Protein AF-A0A1B6FEZ5-F1 (afdb_monomer)

Foldseek 3Di:
DDDDDDDPDDPQPQPDPDPVVSVVCCVPPNPPPPPDPDPDDDQPDHDDDDDDPVVVVVVCVCPDLVNQLQVLLVVQLVVQLVVLLVVCVVDPPDDPPPPDPPCPVVNSVVVSVVSSNVSSNVRSVVSND

Nearest PDB structures (foldseek):
  8bef-assembly1_Y  TM=8.581E-01  e=1.285E-01  Arabidopsis thaliana
  8e73-assembly1_AK  TM=8.505E-01  e=5.620E-01  Vigna radiata

Structure (mmCIF, N/CA/C/O backbone):
data_AF-A0A1B6FEZ5-F1
#
_entry.id   AF-A0A1B6FEZ5-F1
#
loop_
_atom_site.group_PDB
_atom_site.id
_atom_site.type_symbol
_atom_site.label_atom_id
_atom_site.label_alt_id
_atom_site.label_comp_id
_atom_site.label_asym_id
_atom_site.label_entity_id
_atom_site.label_seq_id
_atom_site.pdbx_PDB_ins_code
_atom_site.Cartn_x
_atom_site.Cartn_y
_atom_site.Cartn_z
_atom_site.occupancy
_atom_site.B_iso_or_equiv
_atom_site.auth_seq_id
_atom_site.auth_comp_id
_atom_site.auth_asym_id
_atom_site.auth_atom_id
_atom_site.pdbx_PDB_model_num
ATOM 1 N N . MET A 1 1 ? 62.862 -16.162 -38.298 1.00 38.00 1 MET A N 1
ATOM 2 C CA . MET A 1 1 ? 62.772 -14.696 -38.338 1.00 38.00 1 MET A CA 1
ATOM 3 C C . MET A 1 1 ? 62.046 -14.271 -37.087 1.00 38.00 1 MET A C 1
ATOM 5 O O . MET A 1 1 ? 60.838 -14.453 -36.997 1.00 38.00 1 MET A O 1
ATOM 9 N N . GLU A 1 2 ? 62.859 -13.863 -36.121 1.00 40.41 2 GLU A N 1
ATOM 10 C CA . GLU A 1 2 ? 62.554 -13.155 -34.884 1.00 40.41 2 GLU A CA 1
ATOM 11 C C . GLU A 1 2 ? 61.390 -12.149 -34.936 1.00 40.41 2 GLU A C 1
ATOM 13 O O . GLU A 1 2 ? 61.168 -11.481 -35.946 1.00 40.41 2 GLU A O 1
ATOM 18 N N . ASP A 1 3 ? 60.725 -12.093 -33.775 1.00 47.75 3 ASP A N 1
ATOM 19 C CA . ASP A 1 3 ? 60.134 -10.967 -33.038 1.00 47.75 3 ASP A CA 1
ATOM 20 C C . ASP A 1 3 ? 59.588 -9.735 -33.776 1.00 47.75 3 ASP A C 1
ATOM 22 O O . ASP A 1 3 ? 60.323 -8.990 -34.417 1.00 47.75 3 ASP A O 1
ATOM 26 N N . ASP A 1 4 ? 58.344 -9.372 -3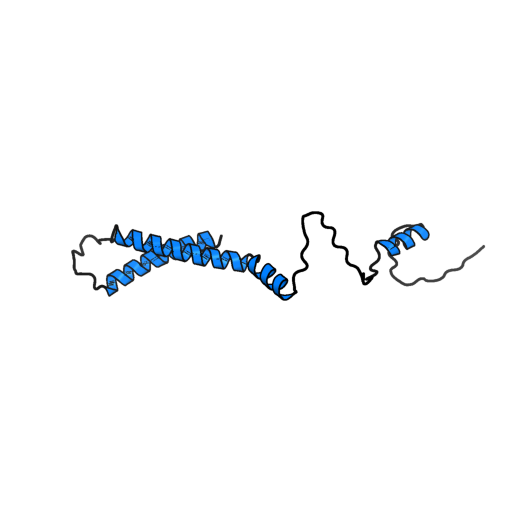3.439 1.00 43.97 4 ASP A N 1
ATOM 27 C CA . ASP A 1 4 ? 58.161 -8.062 -32.807 1.00 43.97 4 ASP A CA 1
ATOM 28 C C . ASP A 1 4 ? 57.052 -8.109 -31.747 1.00 43.97 4 ASP A C 1
ATOM 30 O O . ASP A 1 4 ? 55.868 -8.345 -32.010 1.00 43.97 4 ASP A O 1
ATOM 34 N N . SER A 1 5 ? 57.488 -7.903 -30.513 1.00 63.72 5 SER A N 1
ATOM 35 C CA . SER A 1 5 ? 56.681 -7.753 -29.321 1.00 63.72 5 SER A CA 1
ATOM 36 C C . SER A 1 5 ? 56.156 -6.319 -29.263 1.00 63.72 5 SER A C 1
ATOM 38 O O . SER A 1 5 ? 56.917 -5.360 -29.172 1.00 63.72 5 SER A O 1
ATOM 40 N N . LYS A 1 6 ? 54.831 -6.146 -29.238 1.00 40.53 6 LYS A N 1
ATOM 41 C CA . LYS A 1 6 ? 54.223 -4.895 -28.762 1.00 40.53 6 LYS A CA 1
ATOM 42 C C . LYS A 1 6 ? 53.316 -5.186 -27.57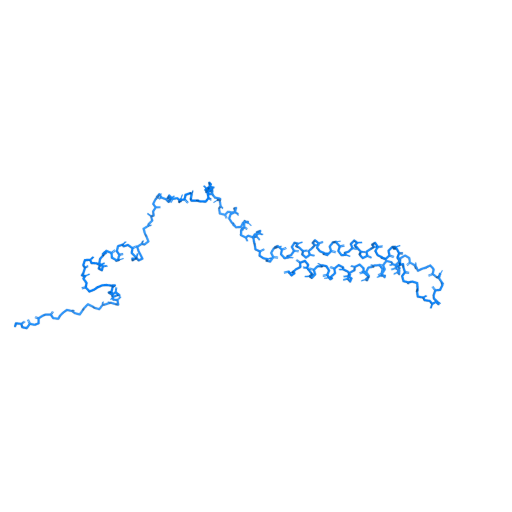2 1.00 40.53 6 LYS A C 1
ATOM 44 O O . LYS A 1 6 ? 52.406 -6.006 -27.702 1.00 40.53 6 LYS A O 1
ATOM 49 N N . PRO A 1 7 ? 53.545 -4.542 -26.413 1.00 46.22 7 PRO A N 1
ATOM 50 C CA . PRO A 1 7 ? 52.748 -4.788 -25.227 1.00 46.22 7 PRO A CA 1
ATOM 51 C C . PRO A 1 7 ? 51.415 -4.058 -25.392 1.00 46.22 7 PRO A C 1
ATOM 53 O O . PRO A 1 7 ? 51.338 -2.844 -25.220 1.00 46.22 7 PRO A O 1
ATOM 56 N N . VAL A 1 8 ? 50.355 -4.781 -25.751 1.00 49.75 8 VAL A N 1
ATOM 57 C CA . VAL A 1 8 ? 48.999 -4.222 -25.701 1.00 49.75 8 VAL A CA 1
ATOM 58 C C . VAL A 1 8 ? 48.471 -4.428 -24.289 1.00 49.75 8 VAL A C 1
ATOM 60 O O . VAL A 1 8 ? 47.830 -5.422 -23.956 1.00 49.75 8 VAL A O 1
ATOM 63 N N . SER A 1 9 ? 48.832 -3.478 -23.434 1.00 52.47 9 SER A N 1
ATOM 64 C CA . SER A 1 9 ? 48.260 -3.281 -22.113 1.00 52.47 9 SER A CA 1
ATOM 65 C C . SER A 1 9 ? 46.837 -2.737 -22.237 1.00 52.47 9 SER A C 1
ATOM 67 O O . SER A 1 9 ? 46.656 -1.550 -22.469 1.00 52.47 9 SER A O 1
ATOM 69 N N . GLU A 1 10 ? 45.840 -3.596 -22.080 1.00 45.97 10 GLU A N 1
ATOM 70 C CA . GLU A 1 10 ? 44.574 -3.319 -21.386 1.00 45.97 10 GLU A CA 1
ATOM 71 C C . GLU A 1 10 ? 43.749 -4.603 -21.427 1.00 45.97 10 GLU A C 1
ATOM 73 O O . GLU A 1 10 ? 43.797 -5.328 -22.416 1.00 45.97 10 GLU A O 1
ATOM 78 N N . HIS A 1 11 ? 43.028 -4.907 -20.348 1.00 48.81 11 HIS A N 1
ATOM 79 C CA . HIS A 1 11 ? 42.163 -6.080 -20.197 1.00 48.81 11 HIS A CA 1
ATOM 80 C C . HIS A 1 11 ? 41.197 -6.247 -21.386 1.00 48.81 11 HIS A C 1
ATOM 82 O O . HIS A 1 11 ? 40.059 -5.785 -21.362 1.00 48.81 11 HIS A O 1
ATOM 88 N N . GLN A 1 12 ? 41.642 -6.922 -22.440 1.00 57.16 12 GLN A N 1
ATOM 89 C CA . GLN A 1 12 ? 40.848 -7.150 -23.629 1.00 57.16 12 GLN A CA 1
ATOM 90 C C . GLN A 1 12 ? 40.240 -8.541 -23.504 1.00 57.16 12 GLN A C 1
ATOM 92 O O . GLN A 1 12 ? 40.902 -9.550 -23.732 1.00 57.16 12 GLN A O 1
ATOM 97 N N . THR A 1 13 ? 38.985 -8.600 -23.056 1.00 58.75 13 THR A N 1
ATOM 98 C CA . THR A 1 13 ? 38.184 -9.826 -23.084 1.00 58.75 13 THR A CA 1
ATOM 99 C C . THR A 1 13 ? 38.054 -10.278 -24.539 1.00 58.75 13 THR A C 1
ATOM 101 O O . THR A 1 13 ? 37.189 -9.787 -25.261 1.00 58.75 13 THR A O 1
ATOM 104 N N . LEU A 1 14 ? 38.955 -11.158 -24.982 1.00 63.81 14 LEU A N 1
ATOM 105 C CA . LEU A 1 14 ? 38.859 -11.846 -26.266 1.00 63.81 14 LEU A CA 1
ATOM 106 C C . LEU A 1 14 ? 37.656 -12.787 -26.186 1.00 63.81 14 LEU A C 1
ATOM 108 O O . LEU A 1 14 ? 37.698 -13.796 -25.483 1.00 63.81 14 LEU A O 1
ATOM 112 N N . PHE A 1 15 ? 36.569 -12.447 -26.876 1.00 69.25 15 PHE A N 1
ATOM 113 C CA . PHE A 1 15 ? 35.413 -13.335 -27.002 1.00 69.25 15 PHE A CA 1
ATOM 114 C C . PHE A 1 15 ? 35.713 -14.476 -27.984 1.00 69.25 15 PHE A C 1
ATOM 116 O O . PHE A 1 15 ? 35.154 -15.569 -27.867 1.00 69.25 15 PHE A O 1
ATOM 123 N N . HIS A 1 16 ? 36.608 -14.234 -28.949 1.00 71.56 16 HIS A N 1
ATOM 124 C CA . HIS A 1 16 ? 37.053 -15.223 -29.923 1.00 71.56 16 HIS A CA 1
ATOM 125 C C . HIS A 1 16 ? 38.511 -15.011 -30.350 1.00 71.56 16 HIS A C 1
ATOM 127 O O . HIS A 1 16 ? 39.013 -13.891 -30.318 1.00 71.56 16 HIS A O 1
ATOM 133 N N . ASN A 1 17 ? 39.169 -16.090 -30.792 1.00 76.00 17 ASN A N 1
ATOM 134 C CA . ASN A 1 17 ? 40.550 -16.051 -31.298 1.00 76.00 17 ASN A CA 1
ATOM 135 C C . ASN A 1 17 ? 40.666 -15.379 -32.677 1.00 76.00 17 ASN A C 1
ATOM 137 O O . ASN A 1 17 ? 41.748 -14.935 -33.056 1.00 76.00 17 ASN A O 1
ATOM 141 N N . ASP A 1 18 ? 39.557 -15.280 -33.415 1.00 81.56 18 ASP A N 1
ATOM 142 C CA . ASP A 1 18 ? 39.520 -14.605 -34.707 1.00 81.56 18 ASP A CA 1
ATOM 143 C C . ASP A 1 18 ? 39.243 -13.101 -34.535 1.00 81.56 18 ASP A C 1
ATOM 145 O O . ASP A 1 18 ? 38.190 -12.719 -34.006 1.00 81.56 18 ASP A O 1
ATOM 149 N N . PRO A 1 19 ? 40.115 -12.216 -35.055 1.00 81.31 19 PRO A N 1
ATOM 150 C CA . PRO A 1 19 ? 39.994 -10.770 -34.857 1.00 81.31 19 PRO A CA 1
ATOM 151 C C . PRO A 1 19 ? 38.735 -10.170 -35.505 1.00 81.31 19 PRO A C 1
ATOM 153 O O . PRO A 1 19 ? 38.232 -9.142 -35.052 1.00 81.31 19 PRO A O 1
ATOM 156 N N . PHE A 1 20 ? 38.190 -10.801 -36.550 1.00 83.94 20 PHE A N 1
ATOM 157 C CA . PHE A 1 20 ? 36.926 -10.388 -37.172 1.00 83.94 20 PHE A CA 1
ATOM 158 C C . PHE A 1 20 ? 35.718 -10.675 -36.269 1.00 83.94 20 PHE A C 1
ATOM 160 O O . PHE A 1 20 ? 34.873 -9.803 -36.060 1.00 83.94 20 PHE A O 1
ATOM 167 N N . LEU A 1 21 ? 35.660 -11.884 -35.704 1.00 83.25 21 LEU A N 1
ATOM 168 C CA . LEU A 1 21 ? 34.584 -12.309 -34.808 1.00 83.25 21 LEU A CA 1
ATOM 169 C C . LEU A 1 21 ? 34.596 -11.503 -33.509 1.00 83.25 21 LEU A C 1
ATOM 171 O O . LEU A 1 21 ? 33.533 -11.133 -33.021 1.00 83.25 21 LEU A O 1
ATOM 175 N N . ASP A 1 22 ? 35.776 -11.143 -33.006 1.00 83.50 22 ASP A N 1
ATOM 176 C CA . ASP A 1 22 ? 35.898 -10.306 -31.813 1.00 83.50 22 ASP A CA 1
ATOM 177 C C . ASP A 1 22 ? 35.430 -8.856 -32.062 1.00 83.50 22 ASP A C 1
ATOM 179 O O . ASP A 1 22 ? 34.771 -8.251 -31.216 1.00 83.50 22 ASP A O 1
ATOM 183 N N . ASN A 1 23 ? 35.659 -8.308 -33.262 1.00 81.31 23 ASN A N 1
ATOM 184 C CA . ASN A 1 23 ? 35.109 -7.004 -33.655 1.00 81.31 23 ASN A CA 1
ATOM 185 C C . ASN A 1 23 ? 33.584 -7.033 -33.829 1.00 81.31 23 ASN A C 1
ATOM 187 O O . ASN A 1 23 ? 32.904 -6.104 -33.389 1.00 81.31 23 ASN A O 1
ATOM 191 N N . LEU A 1 24 ? 33.029 -8.098 -34.417 1.00 83.94 24 LEU A N 1
ATOM 192 C CA . LEU A 1 24 ? 31.576 -8.286 -34.480 1.00 83.94 24 LEU A CA 1
ATOM 193 C C . LEU A 1 24 ? 30.973 -8.435 -33.080 1.00 83.94 24 LEU A C 1
ATOM 195 O O . LEU A 1 24 ? 29.964 -7.797 -32.780 1.00 83.94 24 LEU A O 1
ATOM 199 N N . ALA A 1 25 ? 31.605 -9.217 -32.204 1.00 84.25 25 ALA A N 1
ATOM 200 C CA . ALA A 1 25 ? 31.178 -9.372 -30.819 1.00 84.25 25 ALA A CA 1
ATOM 201 C C . ALA A 1 25 ? 31.189 -8.023 -30.088 1.00 84.25 25 ALA A C 1
ATOM 203 O O . ALA A 1 25 ? 30.194 -7.649 -29.474 1.00 84.25 25 ALA A O 1
ATOM 204 N N . ARG A 1 26 ? 32.245 -7.216 -30.234 1.00 79.62 26 ARG A N 1
ATOM 205 C CA . ARG A 1 26 ? 32.284 -5.851 -29.682 1.00 79.62 26 ARG A CA 1
ATOM 206 C C . ARG A 1 26 ? 31.220 -4.933 -30.275 1.00 79.62 26 ARG A C 1
ATOM 208 O O . ARG A 1 26 ? 30.706 -4.080 -29.558 1.00 79.62 26 ARG A O 1
ATOM 215 N N . TYR A 1 27 ? 30.870 -5.095 -31.548 1.00 81.19 27 TYR A N 1
ATOM 216 C CA . TYR A 1 27 ? 29.834 -4.289 -32.190 1.00 81.19 27 TYR A CA 1
ATOM 217 C C . TYR A 1 27 ? 28.421 -4.634 -31.693 1.00 81.19 27 TYR A C 1
ATOM 219 O O . TYR A 1 27 ? 27.617 -3.728 -31.473 1.00 81.19 27 TYR A O 1
ATOM 227 N N . PHE A 1 28 ? 28.120 -5.921 -31.486 1.00 81.62 28 PHE A N 1
ATOM 228 C CA . PHE A 1 28 ? 26.786 -6.382 -31.077 1.00 81.62 28 PHE A CA 1
ATOM 229 C C . PHE A 1 28 ? 26.578 -6.468 -29.560 1.00 81.62 28 PHE A C 1
ATOM 231 O O . PHE A 1 28 ? 25.470 -6.220 -29.091 1.00 81.62 28 PHE A O 1
ATOM 238 N N . ILE A 1 29 ? 27.616 -6.836 -28.806 1.00 77.56 29 ILE A N 1
ATOM 239 C CA . ILE A 1 29 ? 27.558 -7.156 -27.367 1.00 77.56 29 ILE A CA 1
ATOM 240 C C . ILE A 1 29 ? 28.318 -6.123 -26.528 1.00 77.56 29 ILE A C 1
ATOM 242 O O . ILE A 1 29 ? 28.021 -5.948 -25.348 1.00 77.56 29 ILE A O 1
ATOM 246 N N . GLY A 1 30 ? 29.293 -5.422 -27.117 1.00 71.62 30 GLY A N 1
ATOM 247 C CA . GLY A 1 30 ? 30.045 -4.388 -26.412 1.00 71.62 30 GLY A CA 1
ATOM 248 C C . GLY A 1 30 ? 29.131 -3.282 -25.887 1.00 71.62 30 GLY A C 1
ATOM 249 O O . GLY A 1 30 ? 28.106 -2.971 -26.497 1.00 71.62 30 GLY A O 1
ATOM 250 N N . ASN A 1 31 ? 29.527 -2.672 -24.765 1.00 67.88 31 ASN A N 1
ATOM 251 C CA . ASN A 1 31 ? 28.819 -1.583 -24.082 1.00 67.88 31 ASN A CA 1
ATOM 252 C C . ASN A 1 31 ? 28.860 -0.269 -24.891 1.00 67.88 31 ASN A C 1
ATOM 254 O O . ASN A 1 31 ? 29.349 0.763 -24.440 1.00 67.88 31 ASN A O 1
ATOM 258 N N . ASN A 1 32 ? 28.378 -0.315 -26.129 1.00 66.38 32 ASN A N 1
ATOM 259 C CA . ASN A 1 32 ? 28.147 0.836 -26.973 1.00 66.38 32 ASN A CA 1
ATOM 260 C C . ASN A 1 32 ? 26.784 1.391 -26.572 1.00 66.38 32 ASN A C 1
ATOM 262 O O . ASN A 1 32 ? 25.755 0.948 -27.086 1.00 66.38 32 ASN A O 1
ATOM 266 N N . THR A 1 33 ? 26.763 2.352 -25.652 1.00 64.38 33 THR A N 1
ATOM 267 C CA . THR A 1 33 ? 25.573 3.146 -25.327 1.00 64.38 33 THR A CA 1
ATOM 268 C C . THR A 1 33 ? 25.187 4.001 -26.539 1.00 64.38 33 THR A C 1
ATOM 270 O O . THR A 1 33 ? 25.391 5.209 -26.600 1.00 64.38 33 THR A O 1
ATOM 273 N N . ARG A 1 34 ? 24.643 3.357 -27.575 1.00 62.31 34 ARG A N 1
ATOM 274 C CA . ARG A 1 34 ? 24.074 4.027 -28.738 1.00 62.31 34 ARG A CA 1
ATOM 275 C C . ARG A 1 34 ? 22.774 4.668 -28.282 1.00 62.31 34 ARG A C 1
ATOM 277 O O . ARG A 1 34 ? 21.802 3.963 -28.016 1.00 62.31 34 ARG A O 1
ATOM 284 N N . TYR A 1 35 ? 22.757 5.995 -28.209 1.00 61.41 35 TYR A N 1
ATOM 285 C CA . TYR A 1 35 ? 21.519 6.748 -28.068 1.00 61.41 35 TYR A CA 1
ATOM 286 C C . TYR A 1 35 ? 20.667 6.452 -29.311 1.00 61.41 35 TYR A C 1
ATOM 288 O O . TYR A 1 35 ? 20.964 6.909 -30.412 1.00 61.41 35 TYR A O 1
ATOM 296 N N . ARG A 1 36 ? 19.685 5.555 -29.182 1.00 63.91 36 ARG A N 1
ATOM 297 C CA . ARG A 1 36 ? 18.760 5.223 -30.268 1.00 63.91 36 ARG A CA 1
ATOM 298 C C . ARG A 1 36 ? 17.731 6.342 -30.319 1.00 63.91 36 ARG A C 1
ATOM 300 O O . ARG A 1 36 ? 16.865 6.411 -29.457 1.00 63.91 36 ARG A O 1
ATOM 307 N N . GLU A 1 37 ? 17.823 7.192 -31.331 1.00 68.81 37 GLU A N 1
ATOM 308 C CA . GLU A 1 37 ? 16.891 8.313 -31.525 1.00 68.81 37 GLU A CA 1
ATOM 309 C C . GLU A 1 37 ? 15.455 7.834 -31.798 1.00 68.81 37 GLU A C 1
ATOM 311 O O . GLU A 1 37 ? 14.496 8.550 -31.532 1.00 68.81 37 GLU A O 1
ATOM 316 N N . ASN A 1 38 ? 15.299 6.584 -32.251 1.00 64.94 38 ASN A N 1
ATOM 317 C CA . ASN A 1 38 ? 14.007 5.961 -32.506 1.00 64.94 38 ASN A CA 1
ATOM 318 C C . ASN A 1 38 ? 13.887 4.637 -31.727 1.00 64.94 38 ASN A C 1
ATOM 320 O O . ASN A 1 38 ? 14.291 3.571 -32.201 1.00 64.94 38 ASN A O 1
ATOM 324 N N . ILE A 1 39 ? 13.360 4.699 -30.501 1.00 72.19 39 ILE A N 1
ATOM 325 C CA . ILE A 1 39 ? 13.043 3.511 -29.694 1.00 72.19 39 ILE A CA 1
ATOM 326 C C . ILE A 1 39 ? 11.727 2.927 -30.213 1.00 72.19 39 ILE A C 1
ATOM 328 O O . ILE A 1 39 ? 10.636 3.376 -29.869 1.00 72.19 39 ILE A O 1
ATOM 332 N N . ILE A 1 40 ? 11.834 1.915 -31.069 1.00 70.94 40 ILE A N 1
ATOM 333 C CA . ILE A 1 40 ? 10.688 1.134 -31.536 1.00 70.94 40 ILE A CA 1
ATOM 334 C C . ILE A 1 40 ? 10.425 0.060 -30.482 1.00 70.94 40 ILE A C 1
ATOM 336 O O . ILE A 1 40 ? 11.166 -0.918 -30.390 1.00 70.94 40 ILE A O 1
ATOM 340 N N . ILE A 1 41 ? 9.398 0.256 -29.654 1.00 75.56 41 ILE A N 1
ATOM 341 C CA . ILE A 1 41 ? 9.015 -0.723 -28.633 1.00 75.56 41 ILE A CA 1
ATOM 342 C C . ILE A 1 41 ? 8.209 -1.835 -29.324 1.00 75.56 41 ILE A C 1
ATOM 344 O O . ILE A 1 41 ? 7.130 -1.552 -29.858 1.00 75.56 41 ILE A O 1
ATOM 348 N N . PRO A 1 42 ? 8.699 -3.087 -29.354 1.00 75.50 42 PRO A N 1
ATOM 349 C CA . PRO A 1 42 ? 7.979 -4.180 -29.993 1.00 75.50 42 PRO A CA 1
ATOM 350 C C . PRO A 1 42 ? 6.654 -4.437 -29.257 1.00 75.50 42 PRO A C 1
ATOM 352 O O . PRO A 1 42 ? 6.632 -4.716 -28.061 1.00 75.50 42 PRO A O 1
ATOM 355 N N . ARG A 1 43 ? 5.530 -4.338 -29.978 1.00 75.69 43 ARG A N 1
ATOM 356 C CA . ARG A 1 43 ? 4.161 -4.499 -29.446 1.00 75.69 43 ARG A CA 1
ATOM 357 C C . ARG A 1 43 ? 3.739 -5.973 -29.369 1.00 75.69 43 ARG A C 1
ATOM 359 O O . ARG A 1 43 ? 2.689 -6.346 -29.881 1.00 75.69 43 ARG A O 1
ATOM 366 N N . THR A 1 44 ? 4.575 -6.828 -28.783 1.00 81.50 44 THR A N 1
ATOM 367 C CA . THR A 1 44 ? 4.313 -8.279 -28.707 1.00 81.50 44 THR A CA 1
ATOM 368 C C . THR A 1 44 ? 3.150 -8.625 -27.777 1.00 81.50 44 THR A C 1
ATOM 370 O O . THR A 1 44 ? 2.459 -9.607 -28.022 1.00 81.50 44 THR A O 1
ATOM 373 N N . MET A 1 45 ? 2.902 -7.805 -26.751 1.00 77.12 45 MET A N 1
ATOM 374 C CA . MET A 1 45 ? 1.827 -7.986 -25.769 1.00 77.12 45 MET A CA 1
ATOM 375 C C . MET A 1 45 ? 0.989 -6.703 -25.640 1.00 77.12 45 MET A C 1
ATOM 377 O O . MET A 1 45 ? 1.022 -6.013 -24.626 1.00 77.12 45 MET A O 1
ATOM 381 N N . GLY A 1 46 ? 0.247 -6.363 -26.697 1.00 82.12 46 GLY A N 1
ATOM 382 C CA . GLY A 1 46 ? -0.739 -5.277 -26.675 1.00 82.12 46 GLY A CA 1
ATOM 383 C C . GLY A 1 46 ? -0.191 -3.863 -26.939 1.00 82.12 46 GLY A C 1
ATOM 384 O O . GLY A 1 46 ? 0.999 -3.663 -27.214 1.00 82.12 46 GLY A O 1
ATOM 385 N N . PRO A 1 47 ? -1.077 -2.849 -26.935 1.00 78.88 47 PRO A N 1
ATOM 386 C CA . PRO A 1 47 ? -0.701 -1.474 -27.220 1.00 78.88 47 PRO A CA 1
ATOM 387 C C . PRO A 1 47 ? 0.147 -0.890 -26.085 1.00 78.88 47 PRO A C 1
ATOM 389 O O . PRO A 1 47 ? -0.358 -0.551 -25.021 1.00 78.88 47 PRO A O 1
ATOM 392 N N . VAL A 1 48 ? 1.444 -0.706 -26.339 1.00 77.06 48 VAL A N 1
ATOM 393 C CA . VAL A 1 48 ? 2.322 0.04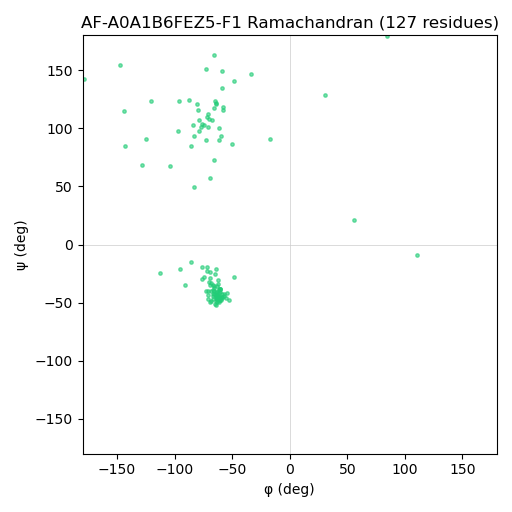9 -25.435 1.00 77.06 48 VAL A CA 1
ATOM 394 C C . VAL A 1 48 ? 1.964 1.534 -25.513 1.00 77.06 48 VAL A C 1
ATOM 396 O O . VAL A 1 48 ? 2.148 2.160 -26.559 1.00 77.06 48 VAL A O 1
ATOM 399 N N . VAL A 1 49 ? 1.424 2.077 -24.424 1.00 81.94 49 VAL A N 1
ATOM 400 C CA . VAL A 1 49 ? 1.224 3.517 -24.221 1.00 81.94 49 VAL A CA 1
ATOM 401 C C . VAL A 1 49 ? 2.408 4.026 -23.405 1.00 81.94 49 VAL A C 1
ATOM 403 O O . VAL A 1 49 ? 2.685 3.501 -22.326 1.00 81.94 49 VAL A O 1
ATOM 406 N N . ILE A 1 50 ? 3.131 5.017 -23.929 1.00 83.44 50 ILE A N 1
ATOM 407 C CA . ILE A 1 50 ? 4.240 5.643 -23.204 1.00 83.44 50 ILE A CA 1
ATOM 408 C C . ILE A 1 50 ? 3.630 6.545 -22.130 1.00 83.44 50 ILE A C 1
ATOM 410 O O . ILE A 1 50 ? 3.118 7.618 -22.437 1.00 83.44 50 ILE A O 1
ATOM 414 N N . LYS A 1 51 ? 3.653 6.070 -20.885 1.00 85.00 51 LYS A N 1
ATOM 415 C CA . LYS A 1 51 ? 3.230 6.825 -19.701 1.00 85.00 51 LYS A CA 1
ATOM 416 C C . LYS A 1 51 ? 4.249 7.911 -19.359 1.00 85.00 51 LYS A C 1
ATOM 418 O O . LYS A 1 51 ? 5.446 7.767 -19.622 1.00 85.00 51 LYS A O 1
ATOM 423 N N . THR A 1 52 ? 3.772 8.987 -18.750 1.00 92.81 52 THR A N 1
ATOM 424 C CA . THR A 1 52 ? 4.613 10.041 -18.170 1.00 92.81 52 THR A CA 1
ATOM 425 C C . THR A 1 52 ? 5.419 9.511 -16.976 1.00 92.81 52 THR A C 1
ATOM 427 O O . THR A 1 52 ? 5.122 8.448 -16.423 1.00 92.81 52 THR A O 1
ATOM 430 N N . ASN A 1 53 ? 6.471 10.233 -16.568 1.00 90.50 53 ASN A N 1
ATOM 431 C CA . ASN A 1 53 ? 7.299 9.814 -15.429 1.00 90.50 53 ASN A CA 1
ATOM 432 C C . ASN A 1 53 ? 6.478 9.725 -14.128 1.00 90.50 53 ASN A C 1
ATOM 434 O O . ASN A 1 53 ? 6.621 8.762 -13.377 1.00 90.50 53 ASN A O 1
ATOM 438 N N . GL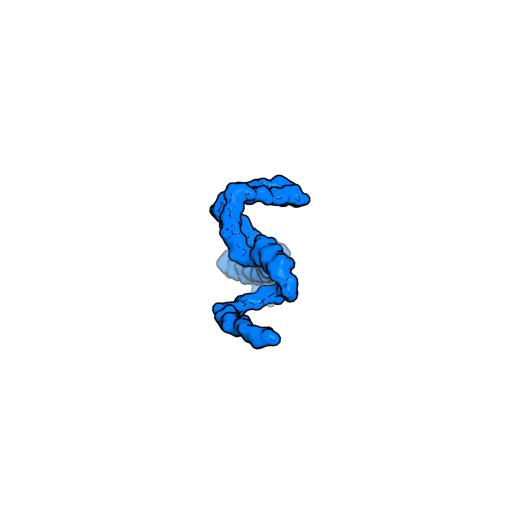U A 1 54 ? 5.555 10.668 -13.940 1.00 94.31 54 GLU A N 1
ATOM 439 C CA . GLU A 1 54 ? 4.646 10.724 -12.793 1.00 94.31 54 GLU A CA 1
ATOM 440 C C . GLU A 1 54 ? 3.703 9.516 -12.749 1.00 94.31 54 GLU A C 1
ATOM 442 O O . GLU A 1 54 ? 3.572 8.856 -11.720 1.00 94.31 54 GLU A O 1
ATOM 447 N N . GLU A 1 55 ? 3.092 9.162 -13.883 1.00 92.25 55 GLU A N 1
ATOM 448 C CA . GLU A 1 55 ? 2.220 7.986 -13.975 1.00 92.25 55 GLU A CA 1
ATOM 449 C C . GLU A 1 55 ? 2.976 6.694 -13.659 1.00 92.25 55 GLU A C 1
ATOM 451 O O . GLU A 1 55 ? 2.446 5.822 -12.974 1.00 92.25 55 GLU A O 1
ATOM 456 N N . LYS A 1 56 ? 4.235 6.585 -14.101 1.00 90.88 56 LYS A N 1
ATOM 457 C CA . LYS A 1 56 ? 5.088 5.429 -13.805 1.00 90.88 56 LYS A CA 1
ATOM 458 C C . LYS A 1 56 ? 5.428 5.330 -12.317 1.00 90.88 56 LYS A C 1
ATOM 460 O O . LYS A 1 56 ? 5.465 4.228 -11.772 1.00 90.88 56 LYS A O 1
ATOM 465 N N . LEU A 1 57 ? 5.685 6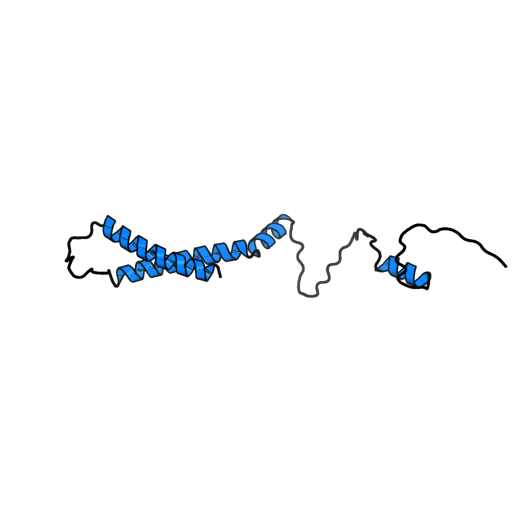.463 -11.662 1.00 93.31 57 LEU A N 1
ATOM 466 C CA . LEU A 1 57 ? 5.961 6.503 -10.227 1.00 93.31 57 LEU A CA 1
ATOM 467 C C . LEU A 1 57 ? 4.726 6.097 -9.415 1.00 93.31 57 LEU A C 1
ATOM 469 O O . LEU A 1 57 ? 4.833 5.304 -8.480 1.00 93.31 57 LEU A O 1
ATOM 473 N N . ILE A 1 58 ? 3.551 6.585 -9.811 1.00 94.38 58 ILE A N 1
ATOM 474 C CA . ILE A 1 58 ? 2.280 6.215 -9.188 1.00 94.38 58 ILE A CA 1
ATOM 475 C C . ILE A 1 58 ? 2.008 4.720 -9.385 1.00 94.38 58 ILE A C 1
ATOM 477 O O . ILE A 1 58 ? 1.742 4.022 -8.410 1.00 94.38 58 ILE A O 1
ATOM 481 N N . GLU A 1 59 ? 2.130 4.202 -10.607 1.00 91.44 59 GLU A N 1
ATOM 482 C CA . GLU A 1 59 ? 1.918 2.781 -10.913 1.00 91.44 59 GLU A CA 1
ATOM 483 C C . GLU A 1 59 ? 2.828 1.874 -10.074 1.00 91.44 59 GLU A C 1
ATOM 485 O O . GLU A 1 59 ? 2.345 0.935 -9.442 1.00 91.44 59 GLU A O 1
ATOM 490 N N . ALA A 1 60 ? 4.113 2.223 -9.951 1.00 92.44 60 ALA A N 1
ATOM 491 C CA . ALA A 1 60 ? 5.041 1.511 -9.076 1.00 92.44 60 ALA A CA 1
ATOM 492 C C . ALA A 1 60 ? 4.600 1.542 -7.598 1.00 92.44 60 ALA A C 1
ATOM 494 O O . ALA A 1 60 ? 4.713 0.540 -6.887 1.00 92.44 60 ALA A O 1
ATOM 495 N N . GLY A 1 61 ? 4.059 2.669 -7.128 1.00 94.19 61 GLY A N 1
ATOM 496 C CA . GLY A 1 61 ? 3.502 2.796 -5.781 1.00 94.19 61 GLY A CA 1
ATOM 497 C C . GLY A 1 61 ? 2.286 1.893 -5.551 1.00 94.19 61 GLY A C 1
ATOM 498 O O . GLY A 1 61 ? 2.227 1.186 -4.548 1.00 94.19 61 GLY A O 1
ATOM 499 N N . PHE A 1 62 ? 1.342 1.856 -6.493 1.00 93.56 62 PHE A N 1
ATOM 500 C CA . PHE A 1 62 ? 0.135 1.025 -6.392 1.00 93.56 62 PHE A CA 1
ATOM 501 C C . PHE A 1 62 ? 0.422 -0.471 -6.526 1.00 93.56 62 PHE A C 1
ATOM 503 O O . PHE A 1 62 ? -0.258 -1.294 -5.909 1.00 93.56 62 PHE A O 1
ATOM 510 N N . GLU A 1 63 ? 1.426 -0.847 -7.314 1.00 92.44 63 GLU A N 1
ATOM 511 C CA . GLU A 1 63 ? 1.837 -2.241 -7.439 1.00 92.44 63 GLU A CA 1
ATOM 512 C C . GLU A 1 63 ? 2.639 -2.742 -6.241 1.00 92.44 63 GLU A C 1
ATOM 514 O O . GLU A 1 63 ? 2.685 -3.956 -6.012 1.00 92.44 63 GLU A O 1
ATOM 519 N N . SER A 1 64 ? 3.204 -1.827 -5.451 1.00 96.00 64 SER A N 1
ATOM 520 C CA . SER A 1 64 ? 4.027 -2.157 -4.296 1.00 96.00 64 SER A CA 1
ATOM 521 C C . SER A 1 64 ? 3.269 -2.998 -3.270 1.00 96.00 64 SER A C 1
ATOM 523 O O . SER A 1 64 ? 2.150 -2.681 -2.858 1.00 96.00 64 SER A O 1
ATOM 525 N N . CYS A 1 65 ? 3.938 -4.051 -2.791 1.00 93.38 65 CYS A N 1
ATOM 526 C CA . CYS A 1 65 ? 3.420 -4.939 -1.752 1.00 93.38 65 CYS A CA 1
ATOM 527 C C . CYS A 1 65 ? 3.034 -4.151 -0.492 1.00 93.38 65 CYS A C 1
ATOM 529 O O . CYS A 1 65 ? 1.914 -4.273 -0.015 1.00 93.38 65 CYS A O 1
ATOM 531 N N . ALA A 1 66 ? 3.892 -3.232 -0.036 1.00 93.25 66 ALA A N 1
ATOM 532 C CA . ALA A 1 66 ? 3.617 -2.400 1.136 1.00 93.25 66 ALA A CA 1
ATOM 533 C C . ALA A 1 66 ? 2.285 -1.633 1.035 1.00 93.25 66 ALA A C 1
ATOM 535 O O . ALA A 1 66 ? 1.529 -1.571 2.008 1.00 93.25 66 ALA A O 1
ATOM 536 N N . PHE A 1 67 ? 1.970 -1.084 -0.143 1.00 93.94 67 PHE A N 1
ATOM 537 C CA . PHE A 1 67 ? 0.724 -0.353 -0.363 1.00 93.94 67 PHE A CA 1
ATOM 538 C C . PHE A 1 67 ? -0.489 -1.289 -0.340 1.00 93.94 67 PHE A C 1
ATOM 540 O O . PHE A 1 67 ? -1.439 -1.047 0.407 1.00 93.94 67 PHE A O 1
ATOM 547 N N . LYS A 1 68 ? -0.440 -2.396 -1.093 1.00 95.56 68 LYS A N 1
ATOM 548 C CA . LYS A 1 68 ? -1.527 -3.388 -1.144 1.00 95.56 68 LYS A CA 1
ATOM 549 C C . LYS A 1 68 ? -1.787 -4.028 0.220 1.00 95.56 68 LYS A C 1
ATOM 551 O O . LYS A 1 68 ? -2.937 -4.089 0.644 1.00 95.56 68 LYS A O 1
ATOM 556 N N . THR A 1 69 ? -0.732 -4.426 0.929 1.00 95.38 69 THR A N 1
ATOM 557 C CA . THR A 1 69 ? -0.797 -4.971 2.290 1.00 95.38 69 THR A CA 1
ATOM 558 C C . THR A 1 69 ? -1.438 -3.977 3.250 1.00 95.38 69 THR A C 1
ATOM 560 O O . THR A 1 69 ? -2.326 -4.349 4.011 1.00 95.38 69 THR A O 1
ATOM 563 N N . THR A 1 70 ? -1.056 -2.697 3.194 1.00 95.38 70 THR A N 1
ATOM 564 C CA . THR A 1 70 ? -1.662 -1.665 4.051 1.00 95.38 70 THR A CA 1
ATOM 565 C C . THR A 1 70 ? -3.146 -1.491 3.737 1.00 95.38 70 THR A C 1
ATOM 567 O O . THR A 1 70 ? -3.965 -1.457 4.655 1.00 95.38 70 THR A O 1
ATOM 570 N N . MET A 1 71 ? -3.518 -1.440 2.455 1.00 94.94 71 MET A N 1
ATOM 571 C CA . MET A 1 71 ? -4.924 -1.330 2.061 1.00 94.94 71 MET A CA 1
ATOM 572 C C . MET A 1 71 ? -5.755 -2.535 2.506 1.00 94.94 71 MET A C 1
ATOM 574 O O . MET A 1 71 ? -6.837 -2.369 3.067 1.00 94.94 71 MET A O 1
ATOM 578 N N . SER A 1 72 ? -5.230 -3.742 2.313 1.00 95.19 72 SER A N 1
ATOM 579 C CA . SER A 1 72 ? -5.885 -4.982 2.727 1.00 95.19 72 SER A CA 1
ATOM 580 C C . SER A 1 72 ? -5.993 -5.092 4.254 1.00 95.19 72 SER A C 1
ATOM 582 O O . SER A 1 72 ? -7.033 -5.486 4.776 1.00 95.19 72 SER A O 1
ATOM 584 N N . CYS A 1 73 ? -4.981 -4.632 4.993 1.00 94.81 73 CYS A N 1
ATOM 585 C CA . CYS A 1 73 ? -5.006 -4.524 6.452 1.00 94.81 73 CYS A CA 1
ATOM 586 C C . CYS A 1 73 ? -6.114 -3.572 6.936 1.00 94.81 73 CYS A C 1
ATOM 588 O O . CYS A 1 73 ? -6.885 -3.925 7.827 1.00 94.81 73 CYS A O 1
ATOM 590 N N . VAL A 1 74 ? -6.253 -2.393 6.315 1.00 95.62 74 VAL A N 1
ATOM 591 C CA . VAL A 1 74 ? -7.323 -1.428 6.635 1.00 95.62 74 VAL A CA 1
ATOM 592 C C . VAL A 1 74 ? -8.704 -2.006 6.316 1.00 95.62 74 VAL A C 1
ATOM 594 O O . VAL A 1 74 ? -9.620 -1.898 7.135 1.00 95.62 74 VAL A O 1
ATOM 597 N N . ALA A 1 75 ? -8.854 -2.662 5.164 1.00 95.81 75 ALA A N 1
ATOM 598 C CA . ALA A 1 75 ? -10.100 -3.319 4.783 1.00 95.81 75 ALA A CA 1
ATOM 599 C C . ALA A 1 75 ? -10.465 -4.458 5.754 1.00 95.81 75 ALA A C 1
ATOM 601 O O . ALA A 1 75 ? -11.591 -4.515 6.251 1.00 95.81 75 ALA A O 1
ATOM 602 N N . GLY A 1 76 ? -9.501 -5.319 6.094 1.00 94.94 76 GLY A N 1
ATOM 603 C CA . GLY A 1 76 ? -9.657 -6.397 7.070 1.00 94.94 76 GLY A CA 1
ATOM 604 C C . GLY A 1 76 ? -9.998 -5.874 8.465 1.00 94.94 76 GLY A C 1
ATOM 605 O O . GLY A 1 76 ? -10.906 -6.392 9.113 1.00 94.94 76 GLY A O 1
ATOM 606 N N . PHE A 1 77 ? -9.356 -4.789 8.903 1.00 95.44 77 PHE A N 1
ATOM 607 C CA . PHE A 1 77 ? -9.682 -4.128 10.164 1.00 95.44 77 PHE A CA 1
ATOM 608 C C . PHE A 1 77 ? -11.138 -3.653 10.189 1.00 95.44 77 PHE A C 1
ATOM 610 O O . PHE A 1 77 ? -11.845 -3.904 11.164 1.00 95.44 77 PHE A O 1
ATOM 617 N N . GLY A 1 78 ? -11.604 -3.005 9.115 1.00 95.12 78 GLY A N 1
ATOM 618 C CA . GLY A 1 78 ? -12.986 -2.537 8.988 1.00 95.12 78 GLY A CA 1
ATOM 619 C C . GLY A 1 78 ? -14.007 -3.676 9.031 1.00 95.12 78 GLY A C 1
ATOM 620 O O . GLY A 1 78 ? -14.992 -3.598 9.766 1.00 95.12 78 GLY A O 1
ATOM 621 N N . LEU A 1 79 ? -13.741 -4.765 8.306 1.00 94.69 79 LEU A N 1
ATOM 622 C CA . LEU A 1 79 ? -14.590 -5.958 8.319 1.00 94.69 79 LEU A CA 1
ATOM 623 C C . LEU A 1 79 ? -14.622 -6.615 9.704 1.00 94.69 79 LEU A C 1
ATOM 625 O O . LEU A 1 79 ? -15.699 -6.872 10.236 1.00 94.69 79 LEU A O 1
ATOM 629 N N . GLY A 1 80 ? -13.464 -6.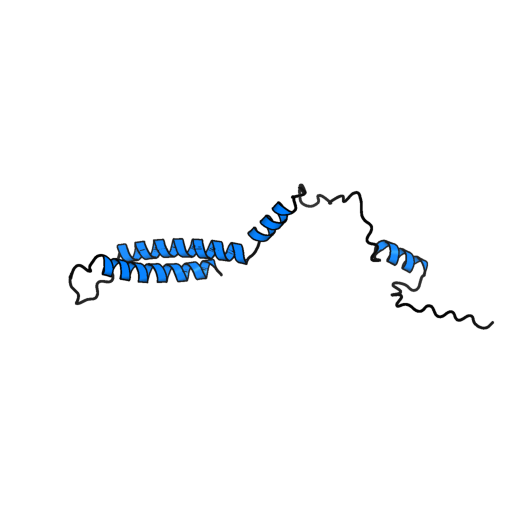827 10.332 1.00 93.25 80 GLY A N 1
ATOM 630 C CA . GLY A 1 80 ? -13.386 -7.411 11.672 1.00 93.25 80 GLY A CA 1
ATOM 631 C C . GLY A 1 80 ? -14.043 -6.537 12.741 1.00 93.25 80 GLY A C 1
ATOM 632 O O . GLY A 1 80 ? -14.691 -7.050 13.649 1.00 93.25 80 GLY A O 1
ATOM 633 N N . ALA A 1 81 ? -13.944 -5.217 12.608 1.00 92.44 81 ALA A N 1
ATOM 634 C CA . ALA A 1 81 ? -14.628 -4.261 13.464 1.00 92.44 81 ALA A CA 1
ATOM 635 C C . ALA A 1 81 ? -16.159 -4.360 13.345 1.00 92.44 81 ALA A C 1
ATOM 637 O O . ALA A 1 81 ? -16.847 -4.419 14.364 1.00 92.44 81 ALA A O 1
ATOM 638 N N . ALA A 1 82 ? -16.692 -4.417 12.121 1.00 92.44 82 ALA A N 1
ATOM 639 C CA . ALA A 1 82 ? -18.124 -4.596 11.896 1.00 92.44 82 ALA A CA 1
ATOM 640 C C . ALA A 1 82 ? -18.607 -5.932 12.478 1.00 92.44 82 ALA A C 1
ATOM 642 O O . ALA A 1 82 ? -19.553 -5.956 13.263 1.00 92.44 82 ALA A O 1
ATOM 643 N N . LEU A 1 83 ? -17.909 -7.029 12.169 1.00 90.06 83 LEU A N 1
ATOM 644 C CA . LEU A 1 83 ? -18.232 -8.362 12.684 1.00 90.06 83 LEU A CA 1
ATOM 645 C C . LEU A 1 83 ? -18.163 -8.425 14.216 1.00 90.06 83 LEU A C 1
ATOM 647 O O . LEU A 1 83 ? -19.046 -9.005 14.842 1.00 90.06 83 LEU A O 1
ATOM 651 N N . GLY A 1 84 ? -17.167 -7.784 14.830 1.00 88.56 84 GLY A N 1
ATOM 652 C CA . GLY A 1 84 ? -17.043 -7.701 16.283 1.00 88.56 84 GLY A CA 1
ATOM 653 C C . GLY A 1 84 ? -18.175 -6.902 16.930 1.00 88.56 84 GLY A C 1
ATOM 654 O O . GLY A 1 84 ? -18.705 -7.321 17.956 1.00 88.56 84 GLY A O 1
ATOM 655 N N . LEU A 1 85 ? -18.598 -5.792 16.316 1.00 87.94 85 LEU A N 1
ATOM 656 C CA . LEU A 1 85 ? -19.724 -4.997 16.811 1.00 87.94 85 LEU A CA 1
ATOM 657 C C . LEU A 1 85 ? -21.047 -5.769 16.706 1.00 87.94 85 LEU A C 1
ATOM 659 O O . LEU A 1 85 ? -21.817 -5.799 17.668 1.00 87.94 85 LEU A O 1
ATOM 663 N N . PHE A 1 86 ? -21.287 -6.435 15.572 1.00 88.75 86 PHE A N 1
ATOM 664 C CA . PHE A 1 86 ? -22.468 -7.276 15.385 1.00 88.75 86 PHE A CA 1
ATOM 665 C C . PHE A 1 86 ? -22.474 -8.463 16.352 1.00 88.75 86 PHE A C 1
ATOM 667 O O . PHE A 1 86 ? -23.491 -8.705 16.998 1.00 88.75 86 PHE A O 1
ATOM 674 N N . SER A 1 87 ? -21.344 -9.150 16.535 1.00 85.75 87 SER A N 1
ATOM 675 C CA . SER A 1 87 ? -21.231 -10.267 17.480 1.00 85.75 87 SER A CA 1
ATOM 676 C C . SER A 1 87 ? -21.563 -9.844 18.914 1.00 85.75 87 SER A C 1
ATOM 678 O O . SER A 1 87 ? -22.295 -10.549 19.605 1.00 85.75 87 SER A O 1
ATOM 680 N N . SER A 1 88 ? -21.079 -8.680 19.351 1.00 82.75 88 SER A N 1
ATOM 681 C CA . SER A 1 88 ? -21.363 -8.147 20.690 1.00 82.75 88 SER A CA 1
ATOM 682 C C . SER A 1 88 ? -22.803 -7.647 20.843 1.00 82.75 88 SER A C 1
ATOM 684 O O . SER A 1 88 ? -23.312 -7.587 21.957 1.00 82.75 88 SER A O 1
ATOM 686 N N . SER A 1 89 ? -23.478 -7.309 19.738 1.00 81.56 89 SER A N 1
ATOM 687 C CA . SER A 1 89 ? -24.896 -6.928 19.755 1.00 81.56 89 SER A CA 1
ATOM 688 C C . SER A 1 89 ? -25.848 -8.120 19.901 1.00 81.56 89 SER A C 1
ATOM 690 O O . SER A 1 89 ? -26.924 -7.962 20.471 1.00 81.56 89 SER A O 1
ATOM 692 N N . VAL A 1 90 ? -25.460 -9.309 19.417 1.00 78.56 90 VAL A N 1
ATOM 693 C CA . VAL A 1 90 ? -26.318 -10.512 19.437 1.00 78.56 90 VAL A CA 1
ATOM 694 C C . VAL A 1 90 ? -26.074 -11.423 20.640 1.00 78.56 90 VAL A C 1
ATOM 696 O O . VAL A 1 90 ? -26.954 -12.206 20.988 1.00 78.56 90 VAL A O 1
ATOM 699 N N . ASN A 1 91 ? -24.912 -11.329 21.291 1.00 65.06 91 ASN A N 1
ATOM 700 C CA . ASN A 1 91 ? -24.628 -12.047 22.532 1.00 65.06 91 ASN A CA 1
ATOM 701 C C . ASN A 1 91 ? -23.776 -11.173 23.470 1.00 65.06 91 ASN A C 1
ATOM 703 O O . ASN A 1 91 ? -22.545 -11.266 23.445 1.00 65.06 91 ASN A O 1
ATOM 707 N N . PRO A 1 92 ? -24.397 -10.284 24.266 1.00 62.38 92 PRO A N 1
ATOM 708 C CA . PRO A 1 92 ? -23.671 -9.586 25.316 1.00 62.38 92 PRO A CA 1
ATOM 709 C C . PRO A 1 92 ? -23.213 -10.622 26.348 1.00 62.38 92 PRO A C 1
ATOM 711 O O . PRO A 1 92 ? -24.038 -11.360 26.881 1.00 62.38 92 PRO A O 1
ATOM 714 N N . THR A 1 93 ? -21.909 -10.696 26.630 1.00 58.81 93 THR A N 1
ATOM 715 C CA . THR A 1 93 ? -21.353 -11.560 27.682 1.00 58.81 93 THR A CA 1
ATOM 716 C C . THR A 1 93 ? -21.926 -11.140 29.037 1.00 58.81 93 THR A C 1
ATOM 718 O O . THR A 1 93 ? -21.383 -10.284 29.727 1.00 58.81 93 THR A O 1
ATOM 721 N N . ILE A 1 94 ? -23.055 -11.731 29.418 1.00 54.62 94 ILE A N 1
ATOM 722 C CA . ILE A 1 94 ? -23.665 -11.564 30.734 1.00 54.62 94 ILE A CA 1
ATOM 723 C C . ILE A 1 94 ? -22.838 -12.408 31.700 1.00 54.62 94 ILE A C 1
ATOM 725 O O . ILE A 1 94 ? -22.915 -13.636 31.697 1.00 54.62 94 ILE A O 1
ATOM 729 N N . VAL A 1 95 ? -21.991 -11.762 32.497 1.00 54.19 95 VAL A N 1
ATOM 730 C CA . VAL A 1 95 ? -21.251 -12.443 33.563 1.00 54.19 95 VAL A CA 1
ATOM 731 C C . VAL A 1 95 ? -22.278 -12.969 34.582 1.00 54.19 95 VAL A C 1
ATOM 733 O O . VAL A 1 95 ? -23.045 -12.165 35.126 1.00 54.19 95 VAL A O 1
ATOM 736 N N . PRO A 1 96 ? -22.350 -14.288 34.850 1.00 40.94 96 PRO A N 1
ATOM 737 C CA . PRO A 1 96 ? -23.353 -14.842 35.752 1.00 40.94 96 PRO A CA 1
ATOM 738 C C . PRO A 1 96 ? -23.084 -14.322 37.170 1.00 40.94 96 PRO A C 1
ATOM 740 O O . PRO A 1 96 ? -22.018 -14.562 37.733 1.00 40.94 96 PRO A O 1
ATOM 743 N N . GLY A 1 97 ? -24.032 -13.566 37.728 1.00 54.75 97 GLY A N 1
ATOM 744 C CA . GLY A 1 97 ? -23.916 -12.934 39.0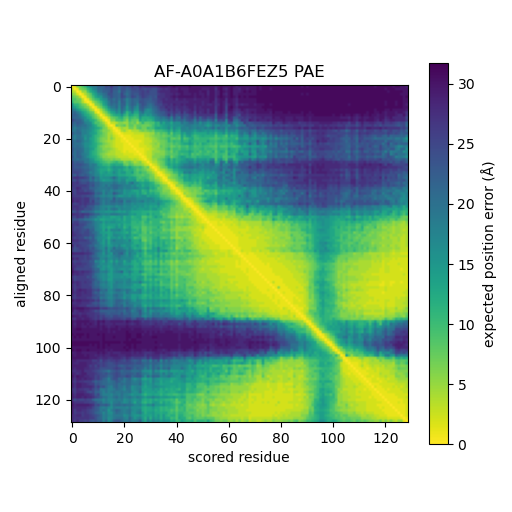51 1.00 54.75 97 GLY A CA 1
ATOM 745 C C . GLY A 1 97 ? -23.794 -11.406 39.042 1.00 54.75 97 GLY A C 1
ATOM 746 O O . GLY A 1 97 ? -23.935 -10.790 40.095 1.00 54.75 97 GLY A O 1
ATOM 747 N N . GLN A 1 98 ? -23.614 -10.770 37.879 1.00 50.69 98 GLN A N 1
ATOM 748 C CA . GLN A 1 98 ? -23.841 -9.330 37.709 1.00 50.69 98 GLN A CA 1
ATOM 749 C C . GLN A 1 98 ? -25.163 -9.115 36.976 1.00 50.69 98 GLN A C 1
ATOM 751 O O . GLN A 1 98 ? -25.205 -8.681 35.827 1.00 50.69 98 GLN A O 1
ATOM 756 N N . GLU A 1 99 ? -26.263 -9.458 37.646 1.00 45.31 99 GLU A N 1
ATOM 757 C CA . GLU A 1 99 ? -27.590 -9.108 37.158 1.00 45.31 99 GLU A CA 1
ATOM 758 C C . GLU A 1 99 ? -27.687 -7.591 37.008 1.00 45.31 99 GLU A C 1
ATOM 760 O O . GLU A 1 99 ? -27.613 -6.850 37.986 1.00 45.31 99 GLU A O 1
ATOM 765 N N . LEU A 1 100 ? -27.860 -7.142 35.765 1.00 50.06 100 LEU A N 1
ATOM 766 C CA . LEU A 1 100 ? -28.682 -5.983 35.436 1.00 50.06 100 LEU A CA 1
ATOM 767 C C . LEU A 1 100 ? -28.339 -4.663 36.150 1.00 50.06 100 LEU A C 1
ATOM 769 O O . LEU A 1 100 ? -29.167 -3.754 36.190 1.00 50.06 100 LEU A O 1
ATOM 773 N N . LYS A 1 101 ? -27.128 -4.472 36.684 1.00 50.03 101 LYS A N 1
ATOM 774 C CA . LYS A 1 101 ? -26.668 -3.112 36.956 1.00 50.03 101 LYS A CA 1
ATOM 775 C C . LYS A 1 101 ? -26.362 -2.544 35.596 1.00 50.03 101 LYS A C 1
ATOM 777 O O . LYS A 1 101 ? -25.264 -2.780 35.114 1.00 50.03 101 LYS A O 1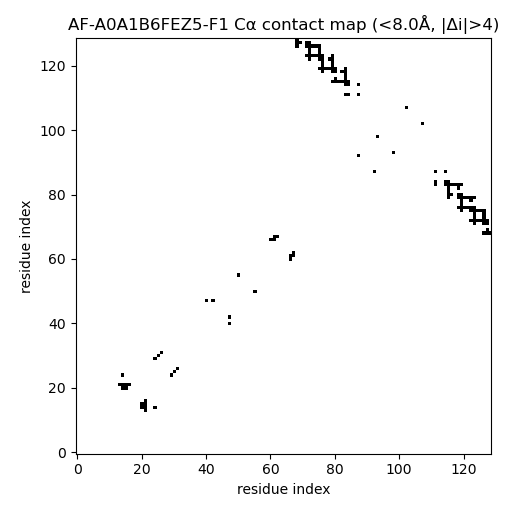
ATOM 782 N N . THR A 1 102 ? -27.373 -1.920 34.985 1.00 53.69 102 THR A N 1
ATOM 783 C CA . THR A 1 102 ? -27.301 -1.076 33.790 1.00 53.69 102 THR A CA 1
ATOM 784 C C . THR A 1 102 ? -25.861 -0.654 33.579 1.00 53.69 102 THR A C 1
ATOM 786 O O . THR A 1 102 ? -25.394 0.301 34.207 1.00 53.69 102 THR A O 1
ATOM 789 N N . GLN A 1 103 ? -25.106 -1.452 32.809 1.00 54.97 103 GLN A N 1
ATOM 790 C CA . GLN A 1 103 ? -23.715 -1.119 32.577 1.00 54.97 103 GLN A CA 1
ATOM 79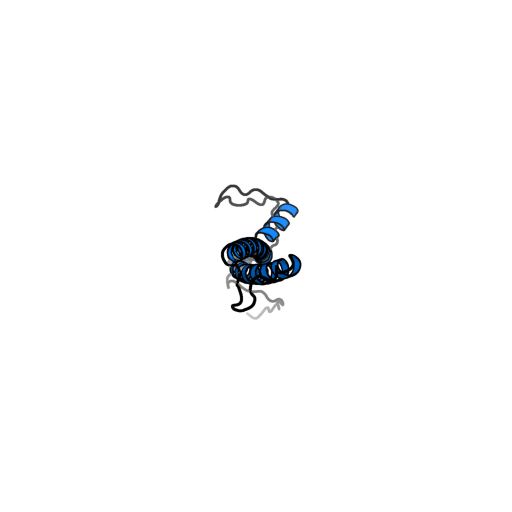1 C C . GLN A 1 103 ? -23.817 0.261 31.956 1.00 54.97 103 GLN A C 1
ATOM 793 O O . GLN A 1 103 ? -24.534 0.452 30.969 1.00 54.97 103 GLN A O 1
ATOM 798 N N . THR A 1 104 ? -23.241 1.257 32.634 1.00 70.12 104 THR A N 1
ATOM 799 C CA . THR A 1 104 ? -23.296 2.636 32.154 1.00 70.12 104 THR A CA 1
ATOM 800 C C . THR A 1 104 ? -22.891 2.583 30.690 1.00 70.12 104 THR A C 1
ATOM 802 O O . THR A 1 104 ? -21.998 1.810 30.361 1.00 70.12 104 THR A O 1
ATOM 805 N N . ALA A 1 105 ? -23.517 3.354 29.799 1.00 75.38 105 ALA A N 1
ATOM 806 C CA . ALA A 1 105 ? -23.232 3.256 28.361 1.00 75.38 105 ALA A CA 1
ATOM 807 C C . ALA A 1 105 ? -21.716 3.266 28.050 1.00 75.38 105 ALA A C 1
ATOM 809 O O . ALA A 1 105 ? -21.264 2.642 27.101 1.00 75.38 105 ALA A O 1
ATOM 810 N N . ARG A 1 106 ? -20.910 3.901 28.910 1.00 77.62 106 ARG A N 1
ATOM 811 C CA . ARG A 1 106 ? -19.441 3.864 28.898 1.00 77.62 106 ARG A CA 1
ATOM 812 C C . ARG A 1 106 ? -18.810 2.484 29.130 1.00 77.62 106 ARG A C 1
ATOM 814 O O . ARG A 1 106 ? -17.815 2.191 28.482 1.00 77.62 106 ARG A O 1
ATOM 821 N N . GLU A 1 107 ? -19.342 1.680 30.041 1.00 80.81 107 GLU A N 1
ATOM 822 C CA . GLU A 1 107 ? -18.882 0.317 30.335 1.00 80.81 107 GLU A CA 1
ATOM 823 C C . GLU A 1 107 ? -19.185 -0.608 29.147 1.00 80.81 107 GLU A C 1
ATOM 825 O O . GLU A 1 107 ? -18.266 -1.218 28.605 1.00 80.81 107 GLU A O 1
ATOM 830 N N . ILE A 1 108 ? -20.423 -0.567 28.633 1.00 76.44 108 ILE A N 1
ATOM 831 C CA . ILE A 1 108 ? -20.835 -1.341 27.447 1.00 76.44 108 ILE A CA 1
ATOM 832 C C . ILE A 1 108 ? -19.972 -0.955 26.247 1.00 76.44 108 ILE A C 1
ATOM 834 O O . ILE A 1 108 ? -19.409 -1.808 25.569 1.00 76.44 108 ILE A O 1
ATOM 838 N N . LEU A 1 109 ? -19.791 0.347 26.003 1.00 80.69 109 LEU A N 1
ATOM 839 C CA . LEU A 1 109 ? -18.929 0.819 24.921 1.00 80.69 109 LEU A CA 1
ATOM 840 C C . LEU A 1 109 ? -17.468 0.394 25.110 1.00 80.69 109 LEU A C 1
ATOM 842 O O . LEU A 1 109 ? -16.766 0.185 24.122 1.00 80.69 109 LEU A O 1
ATOM 846 N N . ARG A 1 110 ? -16.987 0.255 26.348 1.00 83.56 110 ARG A N 1
ATOM 847 C CA . ARG A 1 110 ? -15.620 -0.196 26.632 1.00 83.56 110 ARG A CA 1
ATOM 848 C C . ARG A 1 110 ? -15.449 -1.687 26.340 1.00 83.56 110 ARG A C 1
ATOM 850 O O . ARG A 1 110 ? -14.439 -2.056 25.741 1.00 83.56 110 ARG A O 1
ATOM 857 N N . GLU A 1 111 ? -16.430 -2.516 26.677 1.00 81.50 111 GLU A N 1
ATOM 858 C CA . GLU A 1 111 ? -16.430 -3.951 26.362 1.00 81.50 111 GLU A CA 1
ATOM 859 C C . GLU A 1 111 ? -16.645 -4.221 24.866 1.00 81.50 111 GLU A C 1
ATOM 861 O O . GLU A 1 111 ? -15.900 -4.993 24.251 1.00 81.50 111 GLU A O 1
ATOM 866 N N . MET A 1 112 ? -17.585 -3.507 24.239 1.00 79.94 112 MET A N 1
ATOM 867 C CA . MET A 1 112 ? -17.802 -3.544 22.790 1.00 79.94 112 MET A CA 1
ATOM 868 C C . MET A 1 112 ? -16.557 -3.078 22.029 1.00 79.94 112 MET A C 1
ATOM 870 O O . MET A 1 112 ? -16.186 -3.676 21.025 1.00 79.94 112 MET A O 1
ATOM 874 N N . LYS A 1 113 ? -15.847 -2.058 22.526 1.00 84.44 113 LYS A N 1
ATOM 875 C CA . LYS A 1 113 ? -14.568 -1.626 21.948 1.00 84.44 113 LYS A CA 1
ATOM 876 C C . LYS A 1 113 ? -13.488 -2.697 22.092 1.00 84.44 113 LYS A C 1
ATOM 878 O O . LYS A 1 113 ? -12.729 -2.911 21.152 1.00 84.44 113 LYS A O 1
ATOM 883 N N . GLY A 1 114 ? -13.391 -3.357 23.247 1.00 85.62 114 GLY A N 1
ATOM 884 C CA . GLY A 1 114 ? -12.413 -4.425 23.470 1.00 85.62 114 GLY A CA 1
ATOM 885 C C . GLY A 1 114 ? -12.609 -5.599 22.507 1.00 85.62 114 GLY A C 1
ATOM 886 O O . GLY A 1 114 ? -11.661 -6.027 21.848 1.00 85.62 114 GLY A O 1
ATOM 887 N N . THR A 1 115 ? -13.854 -6.057 22.369 1.00 84.81 115 THR A N 1
ATOM 888 C CA . THR A 1 115 ? -14.237 -7.128 21.436 1.00 84.81 115 THR A CA 1
ATOM 889 C C . THR A 1 115 ? -14.016 -6.708 19.982 1.00 84.81 115 THR A C 1
ATOM 891 O O . THR A 1 115 ? -13.276 -7.382 19.268 1.00 84.81 115 THR A O 1
ATOM 894 N N . MET A 1 116 ? -14.534 -5.548 19.563 1.00 88.00 116 MET A N 1
ATOM 895 C CA . MET A 1 116 ? -14.334 -4.973 18.225 1.00 88.00 116 MET A CA 1
ATOM 896 C C . MET A 1 116 ? -12.854 -4.879 17.841 1.00 88.00 116 MET A C 1
ATOM 898 O O . MET A 1 116 ? -12.477 -5.308 16.754 1.00 88.00 116 MET A O 1
ATOM 902 N N . LEU A 1 117 ? -11.995 -4.364 18.730 1.00 90.69 117 LEU A N 1
ATOM 903 C CA . LEU A 1 117 ? -10.557 -4.250 18.470 1.00 90.69 117 LEU A CA 1
ATOM 904 C C . LEU A 1 117 ? -9.870 -5.610 18.360 1.00 90.69 117 LEU A C 1
ATOM 906 O O . LEU A 1 117 ? -8.925 -5.744 17.585 1.00 90.69 117 LEU A O 1
ATOM 910 N N . SER A 1 118 ? -10.317 -6.604 19.127 1.00 90.00 118 SER A N 1
ATOM 911 C CA . SER A 1 118 ? -9.779 -7.961 19.041 1.00 90.00 118 SER A CA 1
ATOM 912 C C . SER A 1 118 ? -10.077 -8.581 17.674 1.00 90.00 118 SER A C 1
ATOM 914 O O . SER A 1 118 ? -9.152 -8.999 16.977 1.00 90.00 118 SER A O 1
ATOM 916 N N . TYR A 1 119 ? -11.339 -8.560 17.228 1.00 90.88 119 TYR A N 1
ATOM 917 C CA . TYR A 1 119 ? -11.708 -9.058 15.898 1.00 90.88 119 TYR A CA 1
ATOM 918 C C . TYR A 1 119 ? -11.003 -8.268 14.791 1.00 90.88 119 TYR A C 1
ATOM 920 O O . TYR A 1 119 ? -10.373 -8.860 13.917 1.00 90.88 119 TYR A O 1
ATOM 928 N N . ALA A 1 120 ? -11.020 -6.937 14.867 1.00 92.81 120 ALA A N 1
ATOM 929 C CA . ALA A 1 120 ? -10.397 -6.074 13.872 1.00 92.81 120 ALA A CA 1
ATOM 930 C C . ALA A 1 120 ? -8.895 -6.356 13.693 1.00 92.81 120 ALA A C 1
ATOM 932 O O . ALA A 1 120 ? -8.431 -6.445 12.563 1.00 92.81 120 ALA A O 1
ATOM 933 N N . LYS A 1 121 ? -8.134 -6.575 14.775 1.00 93.75 121 LYS A N 1
ATOM 934 C CA . LYS A 1 121 ? -6.701 -6.916 14.687 1.00 93.75 121 LYS A CA 1
ATOM 935 C C . LYS A 1 121 ? -6.443 -8.255 13.998 1.00 93.75 121 LYS A C 1
ATOM 937 O O . LYS A 1 121 ? -5.511 -8.351 13.206 1.00 93.75 121 LYS A O 1
ATOM 942 N N . ASN A 1 122 ? -7.255 -9.272 14.284 1.00 93.00 122 ASN A N 1
ATOM 943 C CA . ASN A 1 122 ? -7.095 -10.590 13.670 1.00 93.00 122 ASN A CA 1
ATOM 944 C C . ASN A 1 122 ? -7.384 -10.539 12.165 1.00 93.00 122 ASN A C 1
ATOM 946 O O . ASN A 1 122 ? -6.579 -11.011 11.369 1.00 93.00 122 ASN A O 1
ATOM 950 N N . PHE A 1 123 ? -8.482 -9.898 11.762 1.00 94.06 123 PHE A N 1
ATOM 951 C CA . PHE A 1 123 ? -8.807 -9.737 10.342 1.00 94.06 123 PHE A CA 1
ATOM 952 C C . PHE A 1 123 ? -7.835 -8.803 9.612 1.00 94.06 123 PHE A C 1
ATOM 954 O O . PHE A 1 123 ? -7.523 -9.041 8.450 1.00 94.06 123 PHE A O 1
ATOM 961 N N . ALA A 1 124 ? -7.311 -7.779 10.285 1.00 93.62 124 ALA A N 1
ATOM 962 C CA . ALA A 1 124 ? -6.253 -6.932 9.748 1.00 93.62 124 ALA A CA 1
ATOM 963 C C . ALA A 1 124 ? -4.960 -7.722 9.494 1.00 93.62 124 ALA A C 1
ATOM 965 O O . ALA A 1 124 ? -4.348 -7.562 8.444 1.00 93.62 124 ALA A O 1
ATOM 966 N N . MET A 1 125 ? -4.575 -8.609 10.421 1.00 93.69 125 MET A N 1
ATOM 967 C CA . MET A 1 125 ? -3.414 -9.486 10.253 1.00 93.69 125 MET A CA 1
ATOM 968 C C . MET A 1 125 ? -3.609 -10.449 9.081 1.00 93.69 125 MET A C 1
ATOM 970 O O . MET A 1 125 ? -2.714 -10.577 8.258 1.00 93.69 125 MET A O 1
ATOM 974 N N . VAL A 1 126 ? -4.786 -11.073 8.966 1.00 93.12 126 VAL A N 1
ATOM 975 C CA . VAL A 1 126 ? -5.114 -11.943 7.823 1.00 93.12 126 VAL A CA 1
ATOM 976 C C . VAL A 1 126 ? -5.094 -11.163 6.510 1.00 93.12 126 VAL A C 1
ATOM 978 O O . VAL A 1 126 ? -4.610 -11.680 5.516 1.00 93.12 126 VAL A O 1
ATOM 981 N N . GLY A 1 127 ? -5.574 -9.918 6.498 1.00 90.38 127 GLY A N 1
ATOM 982 C CA . GLY A 1 127 ? -5.484 -9.055 5.320 1.00 90.38 127 GLY A CA 1
ATOM 983 C C . GLY A 1 127 ? -4.055 -8.612 4.996 1.00 90.38 127 GLY A C 1
ATOM 984 O O . GLY A 1 127 ? -3.773 -8.265 3.852 1.00 90.38 127 GLY A O 1
ATOM 985 N N . ALA A 1 128 ? -3.158 -8.598 5.980 1.00 90.56 128 ALA A N 1
ATOM 986 C CA . ALA A 1 128 ? -1.764 -8.224 5.787 1.00 90.56 128 ALA A CA 1
ATOM 987 C C . ALA A 1 128 ? -0.864 -9.391 5.333 1.00 90.56 128 ALA A C 1
ATOM 989 O O . ALA A 1 128 ? 0.264 -9.137 4.902 1.00 90.56 128 ALA A O 1
ATOM 990 N N . MET A 1 129 ? -1.338 -10.635 5.460 1.00 85.62 129 MET A N 1
ATOM 991 C CA . MET A 1 129 ? -0.684 -11.846 4.945 1.00 85.62 129 MET A CA 1
ATOM 992 C C . MET A 1 129 ? -1.009 -12.053 3.467 1.00 85.62 129 MET A C 1
ATOM 994 O O . MET A 1 129 ? -0.079 -12.464 2.741 1.00 85.62 129 MET A O 1
#

Radius of gyration: 34.37 Å; Cα contacts (8 Å, |Δi|>4): 78; chains: 1; bounding box: 92×27×77 Å

Sequence (129 aa):
MEDDSKPVSEHQTLFHNDPFLDNLARYFIGNNTRYRENIIIPRTMGPVVIKTNEEKLIEAGFESCAFKTTMSCVAGFGLGAALGLFSSSVNPTIVPGQELKTQTAREILREMKGTMLSYAKNFAMVGAM

Solvent-accessible surface area (backbone atoms only — not comparable to full-atom values): 7871 Å² total; per-residue (Å²): 134,82,86,86,90,74,89,78,86,64,96,70,84,71,83,44,94,47,73,67,58,32,50,50,45,47,69,77,70,40,92,70,85,70,84,65,93,73,82,79,77,81,64,84,84,54,88,82,72,90,68,53,72,66,56,49,53,51,51,54,49,66,69,30,62,73,47,47,29,51,52,33,19,53,51,21,24,54,52,19,30,53,53,22,47,52,50,44,71,77,53,66,87,72,58,90,87,66,76,82,66,74,62,52,71,67,52,49,52,49,52,44,46,53,46,12,52,52,35,10,51,54,32,14,50,62,36,50,105

Mean predicted aligned error: 15.17 Å

Organism: NCBI:txid1464854

pLDDT: mean 77.8, std 16.16, range [38.0, 96.0]

Secondary structure (DSSP, 8-state):
---------S----S-SSHHHHHHHHHHTS------SS-----TTS------HHHHHHHHHHH-HHHHHHHHHHHHHHHHHHHHHHHHHH-----TT-------HHHHHHHHHHHHHHHHHHHHHHHH-

InterPro domains:
  IPR039175 Mitochondrial import inner membrane translocase subunit TIM22 [PTHR14110] (55-129)